Protein AF-A0A7X2MHF4-F1 (afdb_monomer_lite)

Secondary structure (DSSP, 8-state):
-B-TTT--B------HHHHHHT------SS-HHHHHHS-B--GGGB-TTT--B-SSSS--HHHHHHHHTTPPP-----SB-TTSHHHHHHHIIIIIS--GGGGGGTHHHHHHHHHHHS---

Sequence (121 aa):
MNCLLCNNTIDFKLNIKWILSLEKYKRDNVCKRCREELGKCKIDNACEGCGREQKKLLLCNDCIKWKNNNKILLNNKSIYTYDNLIIKKYFERYKFMGDYYWRKIFNIEFKNFITNNYPSK

pLDDT: mean 87.64, std 6.64, range [57.19, 94.56]

Foldseek 3Di:
DAAPQPRDDADDDDDPVNVVVPDDDDDQNHHPVVVVLQAFAPQVQAAQQAQHGDPDNYHDPVRVVCVVVVHDRPSDHDGGDCPRPSNVVLCCCVPVVVVVVSCSNCVVVVVVCCCVPPPDD

Structure (mmCIF, N/CA/C/O backbone):
data_AF-A0A7X2MHF4-F1
#
_entry.id   AF-A0A7X2MHF4-F1
#
loop_
_atom_site.group_PDB
_atom_site.id
_atom_site.type_symbol
_atom_site.label_atom_id
_atom_site.label_alt_id
_atom_site.label_comp_id
_atom_site.label_asym_id
_atom_site.label_entity_id
_atom_site.label_seq_id
_atom_site.pdbx_PDB_ins_code
_atom_site.Cartn_x
_atom_site.Cartn_y
_atom_site.Cartn_z
_atom_site.occupancy
_atom_site.B_iso_or_equiv
_atom_site.auth_seq_id
_atom_site.auth_comp_id
_atom_site.auth_asym_id
_atom_site.auth_atom_id
_atom_site.pdbx_PDB_model_num
ATOM 1 N N . MET A 1 1 ? -8.946 0.662 21.997 1.00 78.12 1 MET A N 1
ATOM 2 C CA . MET A 1 1 ? -8.449 -0.329 21.010 1.00 78.12 1 MET A CA 1
ATOM 3 C C . MET A 1 1 ? -7.033 0.058 20.637 1.00 78.12 1 MET A C 1
ATOM 5 O O . MET A 1 1 ? -6.763 1.253 20.575 1.00 78.12 1 MET A O 1
ATOM 9 N N . ASN A 1 2 ? -6.158 -0.917 20.406 1.00 89.50 2 ASN A N 1
ATOM 10 C CA . ASN A 1 2 ? -4.754 -0.656 20.107 1.00 89.50 2 ASN A CA 1
ATOM 11 C C . ASN A 1 2 ? -4.499 -0.660 18.596 1.00 89.50 2 ASN A C 1
ATOM 13 O O . ASN A 1 2 ? -5.149 -1.390 17.847 1.00 89.50 2 ASN A O 1
ATOM 17 N N . CYS A 1 3 ? -3.554 0.164 18.156 1.00 91.31 3 CYS A N 1
ATOM 18 C CA . CYS A 1 3 ? -3.061 0.201 16.786 1.00 91.31 3 CYS A CA 1
ATOM 19 C C . CYS A 1 3 ? -2.361 -1.112 16.430 1.00 91.31 3 CYS A C 1
ATOM 21 O O . CYS A 1 3 ? -1.477 -1.550 17.158 1.00 91.31 3 CYS A O 1
ATOM 23 N N . LEU A 1 4 ? -2.668 -1.701 15.274 1.00 91.31 4 LEU A N 1
ATOM 24 C CA . LEU A 1 4 ? -2.030 -2.954 14.855 1.00 91.31 4 LEU A CA 1
ATOM 25 C C . LEU A 1 4 ? -0.525 -2.839 14.598 1.00 91.31 4 LEU A C 1
ATOM 27 O O . LEU A 1 4 ? 0.193 -3.827 14.712 1.00 91.31 4 LEU A O 1
ATOM 31 N N . LEU A 1 5 ? -0.038 -1.644 14.262 1.00 91.69 5 LEU A N 1
ATOM 32 C CA . LEU A 1 5 ? 1.362 -1.436 13.891 1.00 91.69 5 LEU A CA 1
ATOM 33 C C . LEU A 1 5 ? 2.266 -1.131 15.093 1.00 91.69 5 LEU A C 1
ATOM 35 O O . LEU A 1 5 ? 3.381 -1.660 15.163 1.00 91.69 5 LEU A O 1
ATOM 39 N N . CYS A 1 6 ? 1.788 -0.301 16.029 1.00 92.06 6 CYS A N 1
ATOM 40 C CA . CYS A 1 6 ? 2.561 0.167 17.187 1.00 92.06 6 CYS A CA 1
ATOM 41 C C . CYS A 1 6 ? 1.991 -0.230 18.554 1.00 92.06 6 CYS A C 1
ATOM 43 O O . CYS A 1 6 ? 2.620 0.056 19.562 1.00 92.06 6 CYS A O 1
ATOM 45 N N . ASN A 1 7 ? 0.813 -0.855 18.602 1.00 91.94 7 ASN A N 1
ATOM 46 C CA . ASN A 1 7 ? 0.105 -1.254 19.821 1.00 91.94 7 ASN A CA 1
ATOM 47 C C . ASN A 1 7 ? -0.315 -0.113 20.776 1.00 91.94 7 ASN A C 1
ATOM 49 O O . ASN A 1 7 ? -0.885 -0.386 21.828 1.00 91.94 7 ASN A O 1
ATOM 53 N N . ASN A 1 8 ? -0.121 1.157 20.404 1.00 91.31 8 ASN A N 1
ATOM 54 C CA . ASN A 1 8 ? -0.622 2.291 21.186 1.00 91.31 8 ASN A CA 1
ATOM 55 C C . ASN A 1 8 ? -2.149 2.384 21.121 1.00 91.31 8 ASN A C 1
ATOM 57 O O . ASN A 1 8 ? -2.763 2.009 20.116 1.00 91.31 8 ASN A O 1
ATOM 61 N N . THR A 1 9 ? -2.754 2.949 22.162 1.00 88.81 9 THR A N 1
ATOM 62 C CA . THR A 1 9 ? -4.185 3.248 22.200 1.00 88.81 9 THR A CA 1
ATOM 63 C C . THR A 1 9 ? -4.557 4.226 21.087 1.00 88.81 9 THR A C 1
ATOM 65 O O . THR A 1 9 ? -3.906 5.248 20.87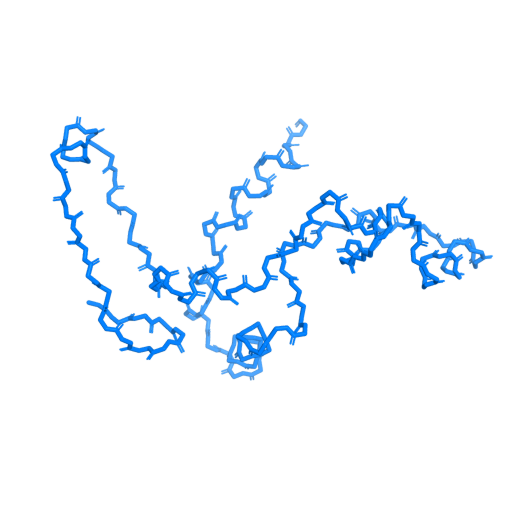0 1.00 88.81 9 THR A O 1
ATOM 68 N N . ILE A 1 10 ? -5.602 3.890 20.334 1.00 87.38 10 ILE A N 1
ATOM 69 C CA . ILE A 1 10 ? -6.201 4.806 19.368 1.00 87.38 10 ILE A CA 1
ATOM 70 C C . ILE A 1 10 ? -7.251 5.626 20.112 1.00 87.38 10 ILE A C 1
ATOM 72 O O . ILE A 1 10 ? -8.293 5.087 20.493 1.00 87.38 10 ILE A O 1
ATOM 76 N N . ASP A 1 11 ? -6.969 6.914 20.300 1.00 77.44 11 ASP A N 1
ATOM 77 C CA . ASP A 1 11 ? -7.939 7.867 20.829 1.00 77.44 11 ASP A CA 1
ATOM 78 C C . ASP A 1 11 ? -8.953 8.239 19.752 1.00 77.44 11 ASP A C 1
ATOM 80 O O . ASP A 1 11 ? -8.618 8.751 18.680 1.00 77.44 11 ASP A O 1
ATOM 84 N N . PHE A 1 12 ? -10.222 7.996 20.059 1.00 70.19 12 PHE A N 1
ATOM 85 C CA . PHE A 1 12 ? -11.335 8.336 19.190 1.00 70.19 12 PHE A CA 1
ATOM 86 C C . PHE A 1 12 ? -12.075 9.535 19.769 1.00 70.19 12 PHE A C 1
ATOM 88 O O . PHE A 1 12 ? -12.820 9.413 20.737 1.00 70.19 12 PHE A O 1
ATOM 95 N N . LYS A 1 13 ? -11.896 10.703 19.149 1.00 70.00 13 LYS A N 1
ATOM 96 C CA . LYS A 1 13 ? -12.731 11.871 19.436 1.00 70.00 13 LYS A CA 1
ATOM 97 C C . LYS A 1 13 ? -13.998 11.785 18.592 1.00 70.00 13 LYS A C 1
ATOM 99 O O . LYS A 1 13 ? -13.960 12.045 17.390 1.00 70.00 13 LYS A O 1
ATOM 104 N N . LEU A 1 14 ? -15.110 11.406 19.217 1.00 73.62 14 LEU A N 1
ATOM 105 C CA . LEU A 1 14 ? -16.433 11.559 18.616 1.00 73.62 14 LEU A CA 1
ATOM 106 C C . LEU A 1 14 ? -16.732 13.059 18.549 1.00 73.62 14 LEU A C 1
ATOM 108 O O . LEU A 1 14 ? -16.746 13.732 19.577 1.00 73.62 14 LEU A O 1
ATOM 112 N N . ASN A 1 15 ? -16.914 13.598 17.345 1.00 78.12 15 ASN A N 1
ATOM 113 C CA . ASN A 1 15 ? -17.332 14.986 17.170 1.00 78.12 15 ASN A CA 1
ATOM 114 C C . ASN A 1 15 ? -18.825 15.046 16.819 1.00 78.12 15 ASN A C 1
ATOM 116 O O . ASN A 1 15 ? -19.391 14.100 16.271 1.00 78.12 15 ASN A O 1
ATOM 120 N N . ILE A 1 16 ? -19.459 16.181 17.120 1.00 84.94 16 ILE A N 1
ATOM 121 C CA . ILE A 1 16 ? -20.886 16.408 16.840 1.00 84.94 16 ILE A CA 1
ATOM 122 C C . ILE A 1 16 ? -21.184 16.231 15.344 1.00 84.94 16 ILE A C 1
ATOM 124 O O . ILE A 1 16 ? -22.212 15.670 14.985 1.00 84.94 16 ILE A O 1
ATOM 128 N N . LYS A 1 17 ? -20.247 16.617 14.467 1.00 83.75 17 LYS A N 1
ATOM 129 C CA . LYS A 1 17 ? -20.368 16.434 13.013 1.00 83.75 17 LYS A CA 1
ATOM 130 C C . LYS A 1 17 ? -20.586 14.967 12.617 1.00 83.75 17 LYS A C 1
ATOM 132 O O . LYS A 1 17 ? -21.394 14.708 11.737 1.00 83.75 17 LYS A O 1
ATOM 137 N N . TRP A 1 18 ? -19.892 14.024 13.253 1.00 83.44 18 TRP A N 1
ATOM 138 C CA . TRP A 1 18 ? -20.068 12.591 13.018 1.00 83.44 18 TRP A CA 1
ATOM 139 C C . TRP A 1 18 ? -21.390 12.077 13.600 1.00 83.44 18 TRP A C 1
ATOM 141 O O . TRP A 1 18 ? -22.072 11.289 12.957 1.00 83.44 18 TRP A O 1
ATOM 151 N N . ILE A 1 19 ? -2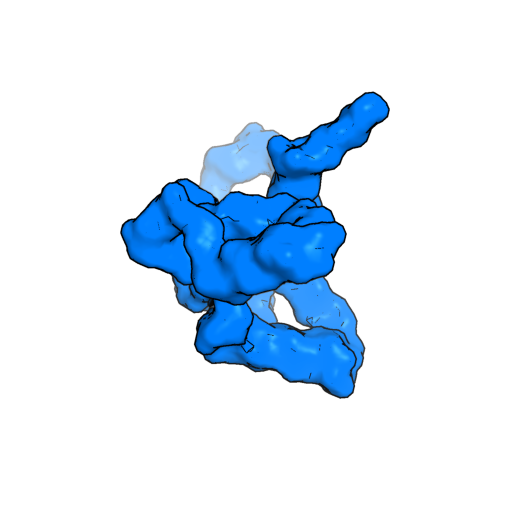1.791 12.550 14.785 1.00 84.38 19 ILE A N 1
ATOM 152 C CA . ILE A 1 19 ? -23.084 12.170 15.383 1.00 84.38 19 ILE A CA 1
ATOM 153 C C . ILE A 1 19 ? -24.236 12.584 14.456 1.00 84.38 19 ILE A C 1
ATOM 155 O O . ILE A 1 19 ? -25.131 11.789 14.179 1.00 84.38 19 ILE A O 1
ATOM 159 N N . LEU A 1 20 ? -24.177 13.810 13.932 1.00 90.81 20 LEU A N 1
ATOM 160 C CA . LEU A 1 20 ? -25.182 14.356 13.022 1.00 90.81 20 LEU A CA 1
ATOM 161 C C . LEU A 1 20 ? -25.112 13.768 11.605 1.00 90.81 20 LEU A C 1
ATOM 163 O O . LEU A 1 20 ? -26.092 13.872 10.874 1.00 90.81 20 LEU A O 1
ATOM 167 N N . SER A 1 21 ? -23.996 13.151 11.198 1.00 85.38 21 SER A N 1
ATOM 168 C CA . SER A 1 21 ? -23.891 12.545 9.865 1.00 85.38 21 SER A CA 1
ATOM 169 C C . SER A 1 21 ? -24.609 11.198 9.755 1.00 85.38 21 SER A C 1
ATOM 171 O O . SER A 1 21 ? -24.812 10.725 8.639 1.00 85.38 21 SER A O 1
ATOM 173 N N . LEU A 1 22 ? -24.979 10.568 10.883 1.00 83.31 22 LEU A N 1
ATOM 174 C CA . LEU A 1 22 ? -25.575 9.220 10.951 1.00 83.31 22 LEU A CA 1
ATOM 175 C C . LEU A 1 22 ? -24.757 8.149 10.198 1.00 83.31 22 LEU A C 1
ATOM 177 O O . LEU A 1 22 ? -25.247 7.064 9.876 1.00 83.31 22 LEU A O 1
ATOM 181 N N . GLU A 1 23 ? -23.485 8.432 9.919 1.00 79.75 23 GLU A N 1
ATOM 182 C CA . GLU A 1 23 ? -22.611 7.515 9.210 1.00 79.75 23 GLU A CA 1
ATOM 183 C C . GLU A 1 23 ? -22.198 6.365 10.126 1.00 79.75 23 GLU A C 1
ATOM 185 O O . GLU A 1 23 ? -21.831 6.556 11.291 1.00 79.75 23 GLU A O 1
ATOM 190 N N . LYS A 1 24 ? -22.162 5.145 9.571 1.00 75.94 24 LYS A N 1
ATOM 191 C CA . LYS A 1 24 ? -21.602 3.994 10.286 1.00 75.94 24 LYS A CA 1
ATOM 192 C C . LYS A 1 24 ? -20.201 4.330 10.777 1.00 75.94 24 LYS A C 1
ATOM 194 O O . LYS A 1 24 ? -19.328 4.712 9.996 1.00 75.94 24 LYS A O 1
ATOM 199 N N . TYR A 1 25 ? -19.981 4.109 12.066 1.00 71.62 25 TYR A N 1
ATOM 200 C CA . TYR A 1 25 ? -18.678 4.294 12.678 1.00 71.62 25 TYR A CA 1
ATOM 201 C C . TYR A 1 25 ? -17.633 3.393 12.004 1.00 71.62 25 TYR A C 1
ATOM 203 O O . TYR A 1 25 ? -17.667 2.165 12.125 1.00 71.62 25 TYR A O 1
ATOM 211 N N . LYS A 1 26 ? -16.692 4.004 11.280 1.00 70.69 26 LYS A N 1
ATOM 212 C CA . LYS A 1 26 ? -15.570 3.303 10.649 1.00 70.69 26 LYS A CA 1
ATOM 213 C C . LYS A 1 26 ? -14.400 3.286 11.625 1.00 70.69 26 LYS A C 1
ATOM 215 O O . LYS A 1 26 ? -13.677 4.267 11.762 1.00 70.69 26 LYS A O 1
ATOM 220 N N . ARG A 1 27 ? -14.226 2.160 12.320 1.00 71.25 27 ARG A N 1
ATOM 221 C CA . ARG A 1 27 ? -13.061 1.928 13.184 1.00 71.25 27 ARG A CA 1
ATOM 222 C C . ARG A 1 27 ? -11.813 1.777 12.328 1.00 71.25 27 ARG A C 1
ATOM 224 O O . ARG A 1 27 ? -11.723 0.825 11.552 1.00 71.25 27 ARG A O 1
ATOM 231 N 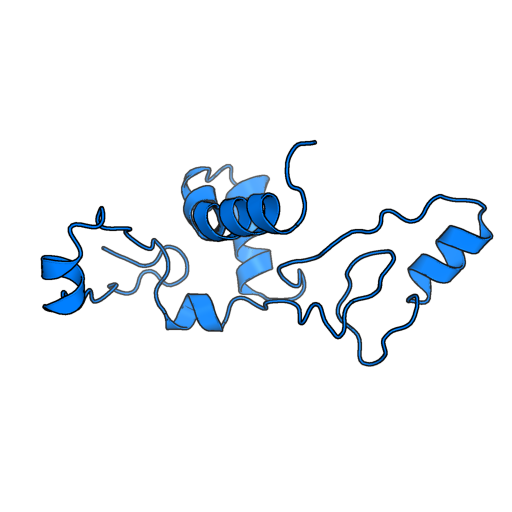N . ASP A 1 28 ? -10.854 2.678 12.504 1.00 79.38 28 ASP A N 1
ATOM 232 C CA . ASP A 1 28 ? -9.513 2.460 11.978 1.00 79.38 28 ASP A CA 1
ATOM 233 C C . ASP A 1 28 ? -8.748 1.500 12.902 1.00 79.38 28 ASP A C 1
ATOM 235 O O . ASP A 1 28 ? -8.877 1.553 14.127 1.00 79.38 28 ASP A O 1
ATOM 239 N N . ASN A 1 29 ? -7.981 0.589 12.309 1.00 89.00 29 ASN A N 1
ATOM 240 C CA . ASN A 1 29 ? -7.141 -0.364 13.041 1.00 89.00 29 ASN A CA 1
ATOM 241 C C . ASN A 1 29 ? -5.707 0.162 13.200 1.00 89.00 29 ASN A C 1
ATOM 243 O O . ASN A 1 29 ? -4.860 -0.495 13.809 1.00 89.00 29 ASN A O 1
ATOM 247 N N . VAL A 1 30 ? -5.432 1.339 12.636 1.00 91.44 30 VAL A N 1
ATOM 248 C CA . VAL A 1 30 ? -4.135 2.000 12.638 1.00 91.44 30 VAL A CA 1
ATOM 249 C C . VAL A 1 30 ? -4.300 3.416 13.182 1.00 91.44 30 VAL A C 1
ATOM 251 O O . VAL A 1 30 ? -5.229 4.129 12.812 1.00 91.44 30 VAL A O 1
ATOM 254 N N . CYS A 1 31 ? -3.410 3.835 14.082 1.00 90.38 31 CYS A N 1
ATOM 255 C CA . CYS A 1 31 ? -3.415 5.206 14.585 1.00 90.38 31 CYS A CA 1
ATOM 256 C C . CYS A 1 31 ? -2.963 6.199 13.501 1.00 90.38 31 CYS A C 1
ATOM 258 O O . CYS A 1 31 ? -2.234 5.838 12.575 1.00 90.38 31 CYS A O 1
ATOM 260 N N . LYS A 1 32 ? -3.334 7.477 13.656 1.00 88.44 32 LYS A N 1
ATOM 261 C CA . LYS A 1 32 ? -2.992 8.544 12.701 1.00 88.44 32 LYS A CA 1
ATOM 262 C C . LYS A 1 32 ? -1.490 8.601 12.385 1.00 88.44 32 LYS A C 1
ATOM 264 O O . LYS A 1 32 ? -1.132 8.602 11.214 1.00 88.44 32 LYS A O 1
ATOM 269 N N . ARG A 1 33 ? -0.627 8.538 13.407 1.00 91.38 33 ARG A N 1
ATOM 270 C CA . ARG A 1 33 ? 0.837 8.550 13.232 1.00 91.38 33 ARG A CA 1
ATOM 271 C C . ARG A 1 33 ? 1.310 7.420 12.319 1.00 91.38 33 ARG A C 1
ATOM 273 O O . ARG A 1 33 ? 1.944 7.666 11.303 1.00 91.38 33 ARG A O 1
ATOM 280 N N . CYS A 1 34 ? 0.950 6.177 12.644 1.00 92.06 34 CYS A N 1
ATOM 281 C CA . CYS A 1 34 ? 1.346 5.035 11.823 1.00 92.06 34 CYS A CA 1
ATOM 282 C C . CYS A 1 34 ? 0.756 5.115 10.413 1.00 92.06 34 CYS A C 1
ATOM 284 O O . CYS A 1 34 ? 1.380 4.635 9.479 1.00 92.06 34 CYS A O 1
ATOM 286 N N . ARG A 1 35 ? -0.423 5.726 10.241 1.00 90.38 35 ARG A N 1
ATOM 287 C CA . ARG A 1 35 ? -1.038 5.938 8.928 1.00 90.38 35 ARG A CA 1
ATOM 288 C C . ARG A 1 35 ? -0.260 6.935 8.065 1.00 90.38 35 ARG A C 1
ATOM 290 O O . ARG A 1 35 ? -0.174 6.730 6.859 1.00 90.38 35 ARG A O 1
ATOM 297 N N . GLU A 1 36 ? 0.294 7.978 8.671 1.00 89.94 36 GLU A N 1
ATOM 298 C CA . GLU A 1 36 ? 1.141 8.979 8.008 1.00 89.94 36 GLU A CA 1
ATOM 299 C C . GLU A 1 36 ? 2.540 8.429 7.693 1.00 89.94 36 GLU A C 1
ATOM 301 O O . GLU A 1 36 ? 3.112 8.756 6.659 1.00 89.94 36 GLU A O 1
ATOM 306 N N . GLU A 1 37 ? 3.059 7.539 8.542 1.00 91.19 37 GLU A N 1
ATOM 307 C CA . GLU A 1 37 ? 4.353 6.868 8.353 1.00 91.19 37 GLU A CA 1
ATOM 308 C C . GLU A 1 37 ? 4.308 5.717 7.332 1.00 91.19 37 GLU A C 1
ATOM 310 O O . GLU A 1 37 ? 5.359 5.248 6.884 1.00 91.19 37 GLU A O 1
ATOM 315 N N . LEU A 1 38 ? 3.116 5.244 6.944 1.00 89.00 38 LEU A N 1
ATOM 316 C CA . LEU A 1 38 ? 2.969 4.325 5.816 1.00 89.00 38 LEU A CA 1
ATOM 317 C C . LEU A 1 38 ? 3.454 5.055 4.564 1.00 89.00 38 LEU A C 1
ATOM 319 O O . LEU A 1 38 ? 2.829 6.023 4.143 1.00 89.00 38 LEU A O 1
ATOM 323 N N . GLY A 1 39 ? 4.558 4.590 3.978 1.00 86.31 39 GLY A N 1
ATOM 324 C CA . GLY A 1 39 ? 5.241 5.232 2.852 1.00 86.31 39 GLY A CA 1
ATOM 325 C C . GLY A 1 39 ? 4.411 5.247 1.571 1.00 86.31 39 GLY A C 1
ATOM 326 O O . GLY A 1 39 ? 4.706 4.496 0.642 1.00 86.31 39 GLY A O 1
ATOM 327 N N . LYS A 1 40 ? 3.358 6.068 1.537 1.00 89.75 40 LYS A N 1
ATOM 328 C CA . LYS A 1 40 ? 2.464 6.259 0.397 1.00 89.75 40 LYS A CA 1
ATOM 329 C C . LYS A 1 40 ? 3.262 6.774 -0.789 1.00 89.75 40 LYS A C 1
ATOM 331 O O . LYS A 1 40 ? 3.947 7.787 -0.675 1.00 89.75 40 LYS A O 1
ATO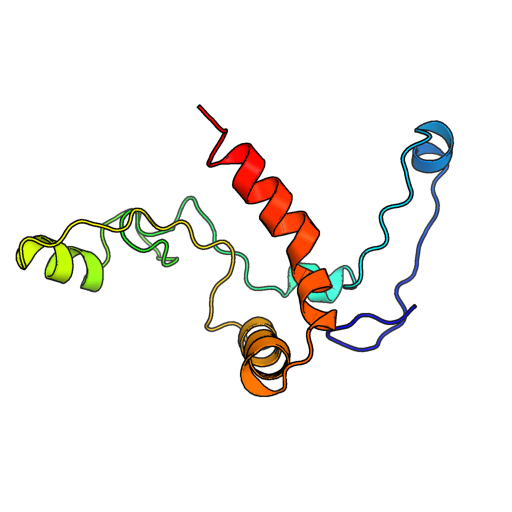M 336 N N . CYS A 1 41 ? 3.125 6.094 -1.920 1.00 87.31 41 CYS A N 1
ATOM 337 C CA . CYS A 1 41 ? 3.727 6.544 -3.164 1.00 87.31 41 CYS A CA 1
ATOM 338 C C . CYS A 1 41 ? 3.036 7.826 -3.631 1.00 87.31 41 CYS A C 1
ATOM 340 O O . CYS A 1 41 ? 1.803 7.901 -3.671 1.00 87.31 41 CYS A O 1
ATOM 342 N N . LYS A 1 42 ? 3.821 8.809 -4.068 1.00 84.44 42 LYS A N 1
ATOM 343 C CA . LYS A 1 42 ? 3.296 9.940 -4.836 1.00 84.44 42 LYS A CA 1
ATOM 344 C C . LYS A 1 42 ? 3.024 9.476 -6.264 1.00 84.44 42 LYS A C 1
ATOM 346 O O . LYS A 1 42 ? 3.959 9.282 -7.036 1.00 84.44 42 LYS A O 1
ATOM 351 N N . ILE A 1 43 ? 1.748 9.275 -6.597 1.00 75.56 43 ILE A N 1
ATOM 352 C CA . ILE A 1 43 ? 1.316 8.785 -7.918 1.00 75.56 43 ILE A CA 1
ATOM 353 C C . ILE A 1 43 ? 1.825 9.707 -9.033 1.00 75.56 43 ILE A C 1
ATOM 355 O O . ILE A 1 43 ? 2.320 9.214 -10.041 1.00 75.56 43 ILE A O 1
ATOM 359 N N . ASP A 1 44 ? 1.819 11.021 -8.797 1.00 79.81 44 ASP A N 1
ATOM 360 C CA . ASP A 1 44 ? 2.300 12.038 -9.745 1.00 79.81 44 ASP A CA 1
ATOM 361 C C . ASP A 1 44 ? 3.802 11.937 -10.046 1.00 79.81 44 ASP A C 1
ATOM 363 O O . ASP A 1 44 ? 4.301 12.584 -10.953 1.00 79.81 44 ASP A O 1
ATOM 367 N N . ASN A 1 45 ? 4.538 11.126 -9.288 1.00 84.25 45 ASN A N 1
ATOM 368 C CA . ASN A 1 45 ? 5.966 10.888 -9.452 1.00 84.25 45 ASN A CA 1
ATOM 369 C C . ASN A 1 45 ? 6.267 9.395 -9.663 1.00 84.25 45 ASN A C 1
ATOM 371 O O . ASN A 1 45 ? 7.402 8.955 -9.481 1.00 84.25 45 ASN A O 1
ATOM 375 N N . ALA A 1 46 ? 5.262 8.585 -10.001 1.00 89.12 46 ALA A N 1
ATOM 376 C CA . ALA A 1 46 ? 5.425 7.154 -10.205 1.00 89.12 46 ALA A CA 1
ATOM 377 C C . ALA A 1 46 ? 5.763 6.825 -11.666 1.00 89.12 46 ALA A C 1
ATOM 379 O O . ALA A 1 46 ? 5.349 7.501 -12.603 1.00 89.12 46 ALA A O 1
ATOM 380 N N . CYS A 1 47 ? 6.525 5.755 -11.872 1.00 90.94 47 CYS A N 1
ATOM 381 C CA . CYS A 1 47 ? 6.770 5.213 -13.201 1.00 90.94 47 CYS A CA 1
ATOM 382 C C . CYS A 1 47 ? 5.473 4.674 -13.805 1.00 90.94 47 CYS A C 1
ATOM 384 O O . CYS A 1 47 ? 4.840 3.812 -13.204 1.00 90.94 47 CYS A O 1
ATOM 386 N N . GLU A 1 48 ? 5.133 5.101 -15.020 1.00 88.88 48 GLU A N 1
ATOM 387 C CA . GLU A 1 48 ? 3.920 4.648 -15.717 1.00 88.88 48 GLU A CA 1
ATOM 388 C C . GLU A 1 48 ? 3.884 3.129 -15.945 1.00 88.88 48 GLU A C 1
ATOM 390 O O . GLU A 1 48 ? 2.817 2.528 -15.947 1.00 88.88 48 GLU A O 1
ATOM 395 N N . GLY A 1 49 ? 5.047 2.485 -16.099 1.00 90.75 49 GLY A N 1
ATOM 396 C CA . GLY A 1 49 ? 5.127 1.044 -16.335 1.00 90.75 49 GLY A CA 1
ATOM 397 C C . GLY A 1 49 ? 4.937 0.199 -15.071 1.00 90.75 49 GLY A C 1
ATOM 398 O O . GLY A 1 49 ? 4.110 -0.713 -15.048 1.00 90.75 49 GLY A O 1
ATOM 399 N N . CYS A 1 50 ? 5.720 0.469 -14.019 1.00 90.44 50 CYS A N 1
ATOM 400 C CA . CYS A 1 50 ? 5.761 -0.369 -12.811 1.00 90.44 50 CYS A CA 1
ATOM 401 C C . CYS A 1 50 ? 5.209 0.293 -11.542 1.00 90.44 50 CYS A C 1
ATOM 403 O O . CYS A 1 50 ? 5.121 -0.369 -10.508 1.00 90.44 50 CYS A O 1
ATOM 405 N N . GLY A 1 51 ? 4.872 1.581 -11.580 1.00 89.56 51 GLY A N 1
ATOM 406 C CA . GLY A 1 51 ? 4.365 2.332 -10.434 1.00 89.56 51 GLY A CA 1
ATOM 407 C C . GLY A 1 51 ? 5.417 2.669 -9.375 1.00 89.56 51 GLY A C 1
ATOM 408 O O . GLY A 1 51 ? 5.047 3.016 -8.257 1.00 89.56 51 GLY A O 1
ATOM 409 N N . ARG A 1 52 ? 6.719 2.517 -9.657 1.00 89.31 52 ARG A N 1
ATOM 410 C CA . ARG A 1 52 ? 7.799 2.871 -8.714 1.00 89.31 52 ARG A CA 1
ATOM 411 C C . ARG A 1 52 ? 7.899 4.391 -8.574 1.00 89.31 52 ARG A C 1
ATOM 413 O O . ARG A 1 52 ? 8.002 5.072 -9.588 1.00 89.31 52 ARG A O 1
ATOM 420 N N . GLU A 1 53 ? 7.918 4.904 -7.345 1.00 88.69 53 GLU A N 1
ATOM 421 C CA . GLU A 1 53 ? 8.163 6.327 -7.075 1.00 88.69 53 GLU A CA 1
ATOM 422 C C . GLU A 1 53 ? 9.584 6.734 -7.493 1.00 88.69 53 GLU A C 1
ATOM 424 O O . GLU A 1 53 ? 10.555 6.009 -7.269 1.00 88.69 53 GLU A O 1
ATOM 429 N N . GLN A 1 54 ? 9.702 7.893 -8.132 1.00 87.69 54 GLN A N 1
ATOM 430 C CA . GLN A 1 54 ? 10.938 8.378 -8.735 1.00 87.69 54 GLN A CA 1
ATOM 431 C C . GLN A 1 54 ? 10.933 9.906 -8.835 1.00 87.69 54 GLN A C 1
ATOM 433 O O . GLN A 1 54 ? 9.912 10.560 -8.688 1.00 87.69 54 GLN A O 1
ATOM 438 N N . LYS A 1 55 ? 12.095 10.508 -9.103 1.00 84.00 55 LYS A N 1
ATOM 439 C CA . LYS A 1 55 ? 12.213 11.976 -9.195 1.00 84.00 55 LYS A CA 1
ATOM 440 C C . LYS A 1 55 ? 11.655 12.567 -10.495 1.00 84.00 55 LYS A C 1
ATOM 442 O O . LYS A 1 55 ? 11.443 13.771 -10.559 1.00 84.00 55 LYS A O 1
ATOM 447 N N . LYS A 1 56 ? 11.509 11.758 -11.548 1.00 81.19 56 LYS A N 1
ATOM 448 C CA . LYS A 1 56 ? 11.101 12.197 -12.890 1.00 81.19 56 LYS A CA 1
ATOM 449 C C . LYS A 1 56 ? 9.956 11.329 -13.391 1.00 81.19 56 LYS A C 1
ATOM 451 O O . LYS A 1 56 ? 10.020 10.118 -13.231 1.00 81.19 56 LYS A O 1
ATOM 456 N N . LEU A 1 57 ? 8.981 11.931 -14.060 1.00 78.50 57 LEU A N 1
ATOM 457 C CA . LEU A 1 57 ? 7.880 11.260 -14.761 1.00 78.50 57 LEU A CA 1
ATOM 458 C C . LEU A 1 57 ? 8.364 10.608 -16.071 1.00 78.50 57 LEU A C 1
ATOM 460 O O . LEU A 1 57 ? 8.067 11.072 -17.165 1.00 78.50 57 LEU A O 1
ATOM 464 N N . LEU A 1 58 ? 9.193 9.568 -15.970 1.00 86.56 58 LEU A N 1
ATOM 465 C CA . LEU A 1 58 ? 9.717 8.819 -17.119 1.00 86.56 58 LEU A CA 1
ATOM 466 C C . LEU A 1 58 ? 9.567 7.311 -16.892 1.00 86.56 58 LEU A C 1
ATOM 468 O O . LEU A 1 58 ? 9.349 6.853 -15.773 1.00 86.56 58 LEU A O 1
ATOM 472 N N . LEU A 1 59 ? 9.717 6.490 -17.930 1.00 90.94 59 LEU A N 1
ATOM 473 C CA . LEU A 1 59 ? 9.890 5.057 -17.693 1.00 90.94 59 LEU A CA 1
ATOM 474 C C . LEU A 1 59 ? 11.198 4.828 -16.928 1.00 90.94 59 LEU A C 1
ATOM 476 O O . LEU A 1 59 ? 12.249 5.343 -17.307 1.00 90.94 59 LEU A O 1
ATOM 480 N N . CYS A 1 60 ? 11.141 4.055 -15.844 1.00 92.00 60 CYS A N 1
ATOM 481 C CA . CYS A 1 60 ? 12.345 3.683 -15.120 1.00 92.00 60 CYS A CA 1
ATOM 482 C C . CYS A 1 60 ? 13.189 2.725 -15.974 1.00 92.00 60 CYS A C 1
ATOM 484 O O . CYS A 1 60 ? 12.667 2.041 -16.858 1.00 92.00 60 CYS A O 1
ATOM 486 N N . ASN A 1 61 ? 14.488 2.632 -15.684 1.00 92.38 61 ASN A N 1
ATOM 487 C CA . ASN A 1 61 ? 15.417 1.801 -16.459 1.00 92.38 61 ASN A CA 1
ATOM 488 C C . ASN A 1 61 ? 14.959 0.338 -16.577 1.00 92.38 61 ASN A C 1
ATOM 490 O O . ASN A 1 61 ? 15.136 -0.275 -17.628 1.00 92.38 61 ASN A O 1
ATOM 494 N N . ASP A 1 62 ? 14.328 -0.203 -15.533 1.00 92.06 62 ASP A N 1
ATOM 495 C CA . ASP A 1 62 ? 13.785 -1.564 -15.544 1.00 92.06 62 ASP A CA 1
ATOM 496 C C . ASP A 1 62 ? 12.631 -1.691 -16.550 1.00 92.06 62 ASP A C 1
ATOM 498 O O . ASP A 1 62 ? 12.604 -2.632 -17.339 1.00 92.06 62 ASP A O 1
ATOM 502 N N . CYS A 1 63 ? 11.719 -0.712 -16.593 1.00 93.56 63 CYS A N 1
ATOM 503 C CA . CYS A 1 63 ? 10.619 -0.685 -17.563 1.00 93.56 63 CYS A CA 1
ATOM 504 C C . CYS A 1 63 ? 11.106 -0.453 -18.997 1.00 93.56 63 CYS A C 1
ATOM 506 O O . CYS A 1 63 ? 10.544 -1.030 -19.925 1.00 93.56 63 CYS A O 1
ATOM 508 N N . ILE A 1 64 ? 12.153 0.355 -19.193 1.00 93.62 64 ILE A N 1
ATOM 509 C CA . ILE A 1 64 ? 12.773 0.551 -20.511 1.00 93.62 64 ILE A CA 1
ATOM 510 C C . ILE A 1 64 ? 13.353 -0.775 -21.014 1.00 93.62 64 ILE A C 1
ATOM 512 O O . ILE A 1 64 ? 13.033 -1.205 -22.119 1.00 93.62 64 ILE A O 1
ATOM 516 N N . LYS A 1 65 ? 14.143 -1.470 -20.183 1.00 94.56 65 LYS A N 1
ATOM 517 C CA . LYS A 1 65 ? 14.686 -2.799 -20.514 1.00 94.56 65 LYS A CA 1
ATOM 518 C C . LYS A 1 65 ? 13.573 -3.807 -20.807 1.00 94.56 65 LYS A C 1
ATOM 520 O O . LYS A 1 65 ? 13.670 -4.571 -21.761 1.00 94.56 65 LYS A O 1
ATOM 525 N N . TRP A 1 66 ? 12.501 -3.781 -20.017 1.00 94.19 66 TRP A N 1
ATOM 526 C CA . TRP A 1 66 ? 11.336 -4.644 -20.203 1.00 94.19 66 TRP A CA 1
ATOM 527 C C . TRP A 1 66 ? 10.670 -4.420 -21.565 1.00 94.19 66 TRP A C 1
ATOM 529 O O . TRP A 1 66 ? 10.436 -5.374 -22.306 1.00 94.19 66 TRP A O 1
ATOM 539 N N . LYS A 1 67 ? 10.443 -3.152 -21.931 1.00 93.31 67 LYS A N 1
ATOM 540 C CA . LYS A 1 67 ? 9.875 -2.762 -23.226 1.00 93.31 67 LYS A CA 1
ATOM 541 C C . LYS A 1 67 ? 10.782 -3.168 -24.391 1.00 93.31 67 LYS A C 1
ATOM 543 O O . LYS A 1 67 ? 10.283 -3.699 -25.377 1.00 93.31 67 LYS A O 1
ATOM 548 N N . ASN A 1 68 ? 12.097 -2.983 -24.259 1.00 94.50 68 ASN A N 1
ATOM 549 C CA . ASN A 1 68 ? 13.074 -3.364 -25.288 1.00 94.50 68 ASN A CA 1
ATOM 550 C C . ASN A 1 68 ? 13.111 -4.881 -25.542 1.00 94.50 68 ASN A C 1
ATOM 552 O O . ASN A 1 68 ? 13.425 -5.308 -26.646 1.00 94.50 68 ASN A O 1
ATOM 556 N N . ASN A 1 69 ? 12.725 -5.694 -24.556 1.00 94.38 69 ASN A N 1
ATOM 557 C CA . ASN A 1 69 ? 12.572 -7.143 -24.701 1.00 94.38 69 ASN A CA 1
ATOM 558 C C . ASN A 1 69 ? 11.200 -7.555 -25.281 1.00 94.38 69 ASN A C 1
ATOM 560 O O . ASN A 1 69 ? 10.764 -8.693 -25.080 1.00 94.38 69 ASN A O 1
ATOM 564 N N . ASN A 1 70 ? 10.494 -6.638 -25.956 1.00 91.00 70 ASN A N 1
ATOM 565 C CA . ASN A 1 70 ? 9.150 -6.825 -26.517 1.00 91.00 70 ASN A CA 1
ATOM 566 C C . ASN A 1 70 ? 8.115 -7.325 -25.494 1.00 91.00 70 ASN A C 1
ATOM 568 O O . ASN A 1 70 ? 7.203 -8.085 -25.826 1.00 91.00 70 ASN A O 1
ATOM 572 N N . LYS A 1 71 ? 8.252 -6.925 -24.225 1.00 91.69 71 LYS A N 1
ATOM 573 C CA . LYS A 1 71 ? 7.290 -7.264 -23.173 1.00 91.69 71 LYS A CA 1
ATOM 574 C C . LYS A 1 71 ? 6.310 -6.118 -22.937 1.00 91.69 71 LYS A C 1
ATOM 576 O O . LYS A 1 71 ? 6.665 -4.942 -22.994 1.00 91.69 71 LYS A O 1
ATOM 581 N N . ILE A 1 72 ? 5.072 -6.485 -22.618 1.00 89.69 72 ILE A N 1
ATOM 582 C CA . ILE A 1 72 ? 3.998 -5.543 -22.294 1.00 89.69 72 ILE A CA 1
ATOM 583 C C . ILE A 1 72 ? 4.292 -4.899 -20.931 1.00 89.69 72 ILE A C 1
ATOM 585 O O . ILE A 1 72 ? 4.691 -5.584 -19.984 1.00 89.69 72 ILE A O 1
ATOM 589 N N . LEU A 1 73 ? 4.103 -3.580 -20.840 1.00 89.50 73 LEU A N 1
ATOM 590 C CA . LEU A 1 73 ? 4.166 -2.855 -19.573 1.00 89.50 73 LEU A CA 1
ATOM 591 C C . LEU A 1 73 ? 2.915 -3.156 -18.744 1.00 89.50 73 LEU A C 1
ATOM 593 O O . LEU A 1 73 ? 1.800 -3.153 -19.255 1.00 89.50 73 LEU A O 1
ATOM 597 N N . LEU A 1 74 ? 3.111 -3.404 -17.451 1.00 85.31 74 LEU A N 1
ATOM 598 C CA . LEU A 1 74 ? 2.039 -3.818 -16.542 1.00 85.31 74 LEU A CA 1
ATOM 599 C C . LEU A 1 74 ? 1.073 -2.678 -16.189 1.00 85.31 74 LEU A C 1
ATOM 601 O O . LEU A 1 74 ? 0.011 -2.946 -15.634 1.00 85.31 74 LEU A O 1
ATOM 605 N N . ASN A 1 75 ? 1.450 -1.426 -16.471 1.00 86.19 75 ASN A N 1
ATOM 606 C CA . ASN A 1 75 ? 0.728 -0.217 -16.072 1.00 86.19 75 ASN A CA 1
ATOM 607 C C . ASN A 1 75 ? 0.341 -0.240 -14.583 1.00 86.19 75 ASN A C 1
ATOM 609 O O . ASN A 1 75 ? -0.766 0.136 -14.191 1.00 86.19 75 ASN A O 1
ATOM 613 N N . ASN A 1 76 ? 1.252 -0.749 -13.748 1.00 89.44 76 ASN A N 1
ATOM 614 C CA . ASN A 1 76 ? 0.995 -0.941 -12.328 1.00 89.44 76 ASN A CA 1
ATOM 615 C C . ASN A 1 76 ? 0.914 0.410 -11.606 1.00 89.44 76 ASN A C 1
ATOM 617 O O . ASN A 1 76 ? 1.738 1.295 -11.829 1.00 89.44 76 ASN A O 1
ATOM 621 N N . LYS A 1 77 ? -0.025 0.532 -10.664 1.00 88.25 77 LYS A N 1
ATOM 622 C CA . LYS A 1 77 ? -0.147 1.695 -9.781 1.00 88.25 77 LYS A CA 1
ATOM 623 C C . LYS A 1 77 ? 0.153 1.287 -8.339 1.00 88.25 77 LYS A C 1
ATOM 625 O O . LYS A 1 77 ? -0.678 0.670 -7.674 1.00 88.25 77 LYS A O 1
ATOM 630 N N . SER A 1 78 ? 1.335 1.653 -7.848 1.00 89.19 78 SER A N 1
ATOM 631 C CA . SER A 1 78 ? 1.725 1.377 -6.463 1.00 89.19 78 SER A CA 1
ATOM 632 C C . SER A 1 78 ? 1.108 2.397 -5.512 1.00 89.19 78 SER A C 1
ATOM 634 O O . SER A 1 78 ? 1.227 3.600 -5.723 1.00 89.19 78 SER A O 1
ATOM 636 N N . ILE A 1 79 ? 0.489 1.914 -4.436 1.00 90.62 79 ILE A N 1
ATOM 637 C CA . ILE A 1 79 ? -0.106 2.763 -3.390 1.00 90.62 79 ILE A CA 1
ATOM 638 C C . ILE A 1 79 ? 0.913 3.046 -2.276 1.00 90.62 79 ILE A C 1
ATOM 640 O O . ILE A 1 79 ? 0.933 4.140 -1.717 1.00 90.62 79 ILE A O 1
ATOM 644 N N . TYR A 1 80 ? 1.781 2.074 -1.975 1.00 91.12 80 TYR A N 1
ATOM 645 C CA . TYR A 1 80 ? 2.815 2.167 -0.943 1.00 91.12 80 TYR A CA 1
ATOM 646 C C . TYR A 1 80 ? 4.156 1.637 -1.458 1.00 91.12 80 TYR A C 1
ATOM 648 O O . TYR A 1 80 ? 4.202 0.716 -2.277 1.00 91.12 80 TYR A O 1
ATOM 656 N N . THR A 1 81 ? 5.244 2.199 -0.939 1.00 88.69 81 THR A N 1
ATOM 657 C CA . THR A 1 81 ? 6.620 1.790 -1.231 1.00 88.69 81 THR A CA 1
ATOM 658 C C . THR A 1 81 ? 7.024 0.593 -0.373 1.00 88.69 81 THR A C 1
ATOM 660 O O . THR A 1 81 ? 6.881 0.605 0.849 1.00 88.69 81 THR A O 1
ATOM 663 N N . TYR A 1 82 ? 7.567 -0.453 -1.003 1.00 86.50 82 TYR A N 1
ATOM 664 C CA . TYR A 1 82 ? 8.017 -1.648 -0.281 1.00 86.50 82 TYR A CA 1
ATOM 665 C C . TYR A 1 82 ? 9.200 -1.366 0.654 1.00 86.50 82 TYR A C 1
ATOM 667 O O . TYR A 1 82 ? 9.345 -2.031 1.673 1.00 86.50 82 TYR A O 1
ATOM 675 N N . ASP A 1 83 ? 10.036 -0.370 0.345 1.00 87.56 83 ASP A N 1
ATOM 676 C CA . ASP A 1 83 ? 11.221 -0.057 1.150 1.00 87.56 83 ASP A CA 1
ATOM 677 C C . ASP A 1 83 ? 10.915 0.516 2.532 1.00 87.56 83 ASP A C 1
ATOM 679 O O . ASP A 1 83 ? 11.773 0.479 3.416 1.00 87.56 83 ASP A O 1
ATOM 683 N N . ASN A 1 84 ? 9.680 0.961 2.753 1.00 91.56 84 ASN A N 1
ATOM 684 C CA . ASN A 1 84 ? 9.225 1.417 4.051 1.00 91.56 84 ASN A CA 1
ATOM 685 C C . ASN A 1 84 ? 9.211 0.262 5.076 1.00 91.56 84 ASN A C 1
ATOM 687 O O . ASN A 1 84 ? 8.609 -0.791 4.856 1.00 91.56 84 ASN A O 1
ATOM 691 N N . LEU A 1 85 ? 9.840 0.482 6.234 1.00 92.12 85 LEU A N 1
ATOM 692 C CA . LEU A 1 85 ? 9.985 -0.526 7.291 1.00 92.12 85 LEU A CA 1
ATOM 693 C C . LEU A 1 85 ? 8.638 -1.086 7.780 1.00 92.12 85 LEU A C 1
ATOM 695 O O . LEU A 1 85 ? 8.517 -2.286 8.028 1.00 92.12 85 LEU A O 1
ATOM 699 N N . ILE A 1 86 ? 7.610 -0.238 7.884 1.00 92.81 86 ILE A N 1
ATOM 700 C CA . ILE A 1 86 ? 6.265 -0.644 8.309 1.00 92.81 86 ILE A CA 1
ATOM 701 C C . ILE A 1 86 ? 5.638 -1.577 7.266 1.00 92.81 86 ILE A C 1
ATOM 703 O O . ILE A 1 86 ? 4.999 -2.563 7.633 1.00 92.81 86 ILE A O 1
ATOM 707 N N . ILE A 1 87 ? 5.857 -1.309 5.975 1.00 93.19 87 ILE A N 1
ATOM 708 C CA . ILE A 1 87 ? 5.374 -2.155 4.876 1.00 93.19 87 ILE A CA 1
ATOM 709 C C . ILE A 1 87 ? 6.086 -3.512 4.876 1.00 93.19 87 ILE A C 1
ATOM 711 O O . ILE A 1 87 ? 5.427 -4.544 4.743 1.00 93.19 87 ILE A O 1
ATOM 715 N N . LYS A 1 88 ? 7.404 -3.543 5.110 1.00 93.62 88 LYS A N 1
ATOM 716 C CA . LYS A 1 88 ? 8.157 -4.802 5.258 1.00 93.62 88 LYS A CA 1
ATOM 717 C C . LYS A 1 88 ? 7.621 -5.642 6.420 1.00 93.62 88 LYS A C 1
ATOM 719 O O . LYS A 1 88 ? 7.268 -6.801 6.216 1.00 93.62 88 LYS A O 1
ATOM 724 N N . LYS A 1 89 ? 7.450 -5.029 7.599 1.00 92.50 89 LYS A N 1
ATOM 725 C CA . LYS A 1 89 ? 6.852 -5.672 8.784 1.00 92.50 89 LYS A CA 1
ATOM 726 C C . LYS A 1 89 ? 5.434 -6.179 8.507 1.00 92.50 89 LYS A C 1
ATOM 728 O O . LYS A 1 89 ? 5.047 -7.243 8.986 1.00 92.50 89 LYS A O 1
ATOM 733 N N . TYR A 1 90 ? 4.656 -5.426 7.728 1.00 93.50 90 TYR A N 1
ATOM 734 C CA . TYR A 1 90 ? 3.331 -5.857 7.304 1.00 93.50 90 TYR A CA 1
ATOM 735 C C . TYR A 1 90 ? 3.382 -7.146 6.492 1.00 93.50 90 TYR A C 1
ATOM 737 O O . TYR A 1 90 ? 2.668 -8.090 6.826 1.00 93.50 90 TYR A O 1
ATOM 745 N N . PHE A 1 91 ? 4.226 -7.206 5.461 1.00 93.19 91 PHE A N 1
ATOM 746 C CA . PHE A 1 91 ? 4.332 -8.402 4.630 1.00 93.19 91 PHE A CA 1
ATOM 747 C C . PHE A 1 91 ? 4.854 -9.599 5.414 1.00 93.19 91 PHE A C 1
ATOM 749 O O . PHE A 1 91 ? 4.349 -10.703 5.221 1.00 93.19 91 PHE A O 1
ATOM 756 N N . GLU A 1 92 ? 5.791 -9.379 6.333 1.00 93.50 92 GLU A N 1
ATOM 757 C CA . GLU A 1 92 ? 6.284 -10.427 7.217 1.00 93.50 92 GLU A CA 1
ATOM 758 C C . GLU A 1 92 ? 5.156 -11.091 8.004 1.00 93.50 92 GLU A C 1
ATOM 760 O O . GLU A 1 92 ? 4.940 -12.299 7.895 1.00 93.50 92 GLU A O 1
ATOM 765 N N . ARG A 1 93 ? 4.355 -10.298 8.717 1.00 93.62 93 ARG A N 1
ATOM 766 C CA . ARG A 1 93 ? 3.269 -10.849 9.530 1.00 93.62 93 ARG A CA 1
ATOM 767 C C . ARG A 1 93 ? 2.114 -11.381 8.694 1.00 93.62 93 ARG A C 1
ATOM 769 O O . ARG A 1 93 ? 1.639 -12.483 8.943 1.00 93.62 93 ARG A O 1
ATOM 776 N N . TYR A 1 94 ? 1.669 -10.620 7.698 1.00 94.25 94 TYR A N 1
ATOM 777 C CA . TYR A 1 94 ? 0.494 -10.979 6.910 1.00 94.25 94 TYR A CA 1
ATOM 778 C C . TYR A 1 94 ? 0.746 -12.188 6.000 1.00 94.25 94 TYR A C 1
ATOM 780 O O . TYR A 1 94 ? -0.055 -13.120 5.991 1.00 94.25 94 TYR A O 1
ATOM 788 N N . LYS A 1 95 ? 1.846 -12.180 5.232 1.00 90.62 95 LYS A N 1
ATOM 789 C CA . LYS A 1 95 ? 2.129 -13.209 4.222 1.00 90.62 95 LYS A CA 1
ATOM 790 C C . LYS A 1 95 ? 2.894 -14.394 4.801 1.00 90.62 95 LYS A C 1
ATOM 792 O O . LYS A 1 95 ? 2.525 -15.525 4.508 1.00 90.62 95 LYS A O 1
ATOM 797 N N . PHE A 1 96 ? 3.963 -14.151 5.565 1.00 91.69 96 PHE A N 1
ATOM 798 C CA . PHE A 1 96 ? 4.852 -15.233 6.009 1.00 91.69 96 PHE A CA 1
ATOM 799 C C . PHE A 1 96 ? 4.397 -15.869 7.323 1.00 91.69 96 PHE A C 1
ATOM 801 O O . PHE A 1 96 ? 4.450 -17.087 7.443 1.00 91.69 96 PHE A O 1
ATOM 808 N N . MET A 1 97 ? 3.891 -15.082 8.277 1.00 94.06 97 MET A N 1
ATOM 809 C CA . MET A 1 97 ? 3.363 -15.621 9.541 1.00 94.06 97 MET A CA 1
ATOM 810 C C . MET A 1 97 ? 1.872 -15.992 9.472 1.00 94.06 97 MET A C 1
ATOM 812 O O . MET A 1 97 ? 1.339 -16.553 10.425 1.00 94.06 97 MET A O 1
ATOM 816 N N . GLY A 1 98 ? 1.184 -15.666 8.371 1.00 92.81 98 GLY A N 1
ATOM 817 C CA . GLY A 1 98 ? -0.237 -15.975 8.184 1.00 92.81 98 GLY A CA 1
ATOM 818 C C . GLY A 1 98 ? -1.190 -15.162 9.068 1.00 92.81 98 GLY A C 1
ATOM 819 O O . GLY A 1 98 ? -2.341 -15.559 9.250 1.00 92.81 98 GLY A O 1
ATOM 820 N N . ASP A 1 99 ? -0.750 -14.022 9.613 1.00 94.19 99 ASP A N 1
ATOM 821 C CA . ASP A 1 99 ? -1.569 -13.143 10.453 1.00 94.19 99 ASP A CA 1
ATOM 822 C C . ASP A 1 99 ? -2.603 -12.389 9.597 1.00 94.19 99 ASP A C 1
ATOM 824 O O . ASP A 1 99 ? -2.469 -11.211 9.252 1.00 94.19 99 ASP A O 1
ATOM 828 N N . TYR A 1 100 ? -3.668 -13.098 9.216 1.00 93.12 100 TYR A N 1
ATOM 829 C CA . TYR A 1 100 ? -4.703 -12.598 8.313 1.00 93.12 100 TYR A CA 1
ATOM 830 C C . TYR A 1 100 ? -5.432 -11.363 8.860 1.00 93.12 100 TYR A C 1
ATOM 832 O O . TYR A 1 100 ? -6.000 -10.577 8.092 1.00 93.12 100 TYR A O 1
ATOM 840 N N . TYR A 1 101 ? -5.392 -11.140 10.177 1.00 91.88 101 TYR A N 1
ATOM 841 C CA . TYR A 1 101 ? -5.993 -9.968 10.806 1.00 91.88 101 TYR A CA 1
ATOM 842 C C . TYR A 1 101 ? -5.389 -8.660 10.273 1.00 9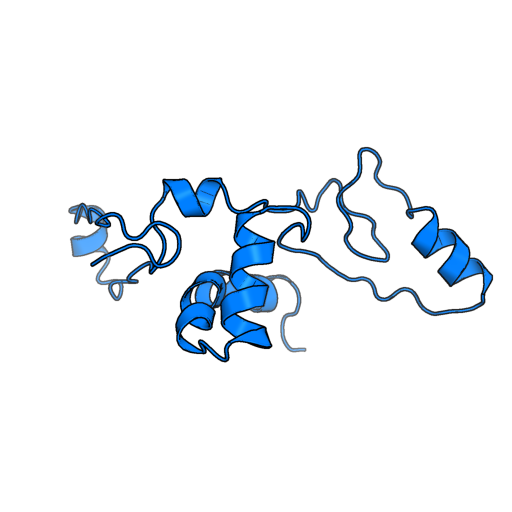1.88 101 TYR A C 1
ATOM 844 O O . TYR A 1 101 ? -6.099 -7.658 10.127 1.00 91.88 101 TYR A O 1
ATOM 852 N N . TRP A 1 102 ? -4.114 -8.684 9.869 1.00 93.25 102 TRP A N 1
ATOM 853 C CA . TRP A 1 102 ? -3.408 -7.527 9.319 1.00 93.25 102 TRP A CA 1
ATOM 854 C C . TRP A 1 102 ? -4.003 -7.011 8.008 1.00 93.25 102 TRP A C 1
ATOM 856 O O . TRP A 1 102 ? -3.844 -5.830 7.710 1.00 93.25 102 TRP A O 1
ATOM 866 N N . ARG A 1 103 ? -4.805 -7.796 7.270 1.00 91.81 103 ARG A N 1
ATOM 867 C CA . ARG A 1 103 ? -5.539 -7.296 6.086 1.00 91.81 103 ARG A CA 1
ATOM 868 C C . ARG A 1 103 ? -6.366 -6.040 6.379 1.00 91.81 103 ARG A C 1
ATOM 870 O O . ARG A 1 103 ? -6.612 -5.231 5.489 1.00 91.81 103 ARG A O 1
ATOM 877 N N . LYS A 1 104 ? -6.820 -5.884 7.630 1.00 91.25 104 LYS A N 1
ATOM 878 C CA . LYS A 1 104 ? -7.625 -4.744 8.074 1.00 91.25 104 LYS A CA 1
ATOM 879 C C . LYS A 1 104 ? -6.868 -3.417 8.008 1.00 91.25 10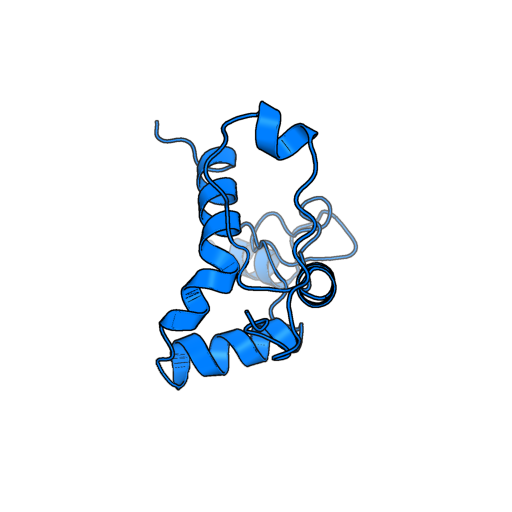4 LYS A C 1
ATOM 881 O O . LYS A 1 104 ? -7.526 -2.381 7.986 1.00 91.25 104 LYS A O 1
ATOM 886 N N . ILE A 1 105 ? -5.533 -3.454 7.954 1.00 92.19 105 ILE A N 1
ATOM 887 C CA . ILE A 1 105 ? -4.682 -2.274 7.786 1.00 92.19 105 ILE A CA 1
ATOM 888 C C . ILE A 1 105 ? -5.015 -1.584 6.462 1.00 92.19 105 ILE A C 1
ATOM 890 O O . ILE A 1 105 ? -5.318 -0.404 6.492 1.00 92.19 105 ILE A O 1
ATOM 894 N N . PHE A 1 106 ? -5.067 -2.300 5.334 1.00 91.75 106 PHE A N 1
ATOM 895 C CA . PHE A 1 106 ? -5.232 -1.676 4.009 1.00 91.75 106 PHE A CA 1
ATOM 896 C C . PHE A 1 106 ? -6.609 -1.854 3.370 1.00 91.75 106 PHE A C 1
ATOM 898 O O . PHE A 1 106 ? -6.852 -1.340 2.283 1.00 91.75 106 PHE A O 1
ATOM 905 N N . ASN A 1 107 ? -7.527 -2.586 4.009 1.00 89.31 107 ASN A N 1
ATOM 906 C CA . ASN A 1 107 ? -8.807 -2.960 3.400 1.00 89.31 107 ASN A CA 1
ATOM 907 C C . ASN A 1 107 ? -9.610 -1.750 2.881 1.00 89.31 107 ASN A C 1
ATOM 909 O O . ASN A 1 107 ? -10.159 -1.787 1.782 1.00 89.31 107 ASN A O 1
ATOM 913 N N . ILE A 1 108 ? -9.666 -0.667 3.664 1.00 87.12 108 ILE A N 1
ATOM 914 C CA . ILE A 1 108 ? -10.395 0.551 3.282 1.00 87.12 108 ILE A CA 1
ATOM 915 C C . ILE A 1 108 ? -9.664 1.271 2.144 1.00 87.12 108 ILE A C 1
ATOM 917 O O . ILE A 1 108 ? -10.296 1.631 1.152 1.00 87.12 108 ILE A O 1
ATOM 921 N N . GLU A 1 109 ? -8.345 1.457 2.261 1.00 88.88 109 GLU A N 1
ATOM 922 C CA . GLU A 1 109 ? -7.550 2.137 1.236 1.00 88.88 109 GLU A CA 1
ATOM 923 C C . GLU A 1 109 ? -7.583 1.400 -0.104 1.00 88.88 109 GLU A C 1
ATOM 925 O O . GLU A 1 109 ? -7.823 2.031 -1.129 1.00 88.88 109 GLU A O 1
ATOM 930 N N . PHE A 1 110 ? -7.423 0.075 -0.109 1.00 90.06 110 PHE A N 1
ATOM 931 C CA . PHE A 1 110 ? -7.475 -0.727 -1.331 1.00 90.06 110 PHE A CA 1
ATOM 932 C C . PHE A 1 110 ? -8.861 -0.729 -1.963 1.00 90.06 110 PHE A C 1
ATOM 934 O O . PHE A 1 110 ? -8.967 -0.540 -3.173 1.00 90.06 110 PHE A O 1
ATOM 941 N N . LYS A 1 111 ? -9.931 -0.864 -1.168 1.00 90.19 111 LYS A N 1
ATOM 942 C CA . LYS A 1 111 ? -11.297 -0.797 -1.700 1.00 90.19 111 LYS A CA 1
ATOM 943 C C . LYS A 1 111 ? -11.562 0.548 -2.381 1.00 90.19 111 LYS A C 1
ATOM 945 O O . LYS A 1 111 ? -12.070 0.574 -3.502 1.00 90.19 111 LYS A O 1
ATOM 950 N N . ASN A 1 112 ? -11.187 1.649 -1.732 1.00 89.62 112 ASN A N 1
ATOM 951 C CA . ASN A 1 112 ? -11.349 2.989 -2.294 1.00 89.62 112 ASN A CA 1
ATOM 952 C C . ASN A 1 112 ? -10.489 3.175 -3.549 1.00 89.62 112 ASN A C 1
ATOM 954 O O . ASN A 1 112 ? -10.967 3.689 -4.556 1.00 89.62 112 ASN A O 1
ATOM 958 N N . PHE A 1 113 ? -9.234 2.723 -3.509 1.00 90.44 113 PHE A N 1
ATOM 959 C CA . PHE A 1 113 ? -8.318 2.835 -4.636 1.00 90.44 113 PHE A CA 1
ATOM 960 C C . PHE A 1 113 ? -8.836 2.098 -5.871 1.00 90.44 113 PHE A C 1
ATOM 962 O O . PHE A 1 113 ? -8.854 2.684 -6.952 1.00 90.44 113 PHE A O 1
ATOM 969 N N . ILE A 1 114 ? -9.290 0.851 -5.705 1.00 90.12 114 ILE A N 1
ATOM 970 C CA . ILE A 1 114 ? -9.835 0.037 -6.795 1.00 90.12 114 ILE A CA 1
ATOM 971 C C . ILE A 1 114 ? -11.089 0.693 -7.369 1.00 90.12 114 ILE A C 1
ATOM 973 O O . ILE A 1 114 ? -11.152 0.901 -8.575 1.00 90.12 114 ILE A O 1
ATOM 977 N N . THR A 1 115 ? -12.031 1.098 -6.512 1.00 90.44 115 THR A N 1
ATOM 978 C CA . THR A 1 115 ? -13.282 1.745 -6.947 1.00 90.44 115 THR A CA 1
ATOM 979 C C . THR A 1 115 ? -13.016 3.009 -7.772 1.00 90.44 115 THR A C 1
ATOM 981 O O . THR A 1 115 ? -13.686 3.241 -8.771 1.00 90.44 115 THR A O 1
ATOM 984 N N . ASN A 1 116 ? -12.006 3.799 -7.396 1.00 88.50 116 ASN A N 1
ATOM 985 C CA . ASN A 1 116 ? -11.690 5.061 -8.068 1.00 88.50 116 ASN A CA 1
ATOM 986 C C . ASN A 1 116 ? -10.816 4.905 -9.323 1.00 88.50 116 ASN A C 1
ATOM 988 O O . ASN A 1 116 ? -10.855 5.767 -10.195 1.00 88.50 116 ASN A O 1
ATOM 992 N N . ASN A 1 117 ? -9.982 3.862 -9.407 1.00 85.94 117 ASN A N 1
ATOM 993 C CA . ASN A 1 117 ? -8.994 3.709 -10.488 1.00 85.94 117 ASN A CA 1
ATOM 994 C C . ASN A 1 117 ? -9.338 2.618 -11.503 1.00 85.94 117 ASN A C 1
ATOM 996 O O . ASN A 1 117 ? -8.762 2.619 -12.589 1.00 85.94 117 ASN A O 1
ATOM 1000 N N . TYR A 1 118 ? -10.225 1.693 -11.142 1.00 84.69 118 TYR A N 1
ATOM 1001 C CA . TYR A 1 118 ? -10.642 0.559 -11.962 1.00 84.69 118 TYR A CA 1
ATOM 1002 C C . TYR A 1 118 ? -12.162 0.359 -11.842 1.00 84.69 118 TYR A C 1
ATOM 1004 O O . TYR A 1 118 ? -12.604 -0.671 -11.326 1.00 84.69 118 TYR A O 1
ATOM 1012 N N . PRO A 1 119 ? -12.980 1.345 -12.257 1.00 74.94 119 PRO A N 1
ATOM 1013 C CA . PRO A 1 119 ? -14.426 1.172 -12.270 1.00 74.94 119 PRO A CA 1
ATOM 1014 C C . PRO A 1 119 ? -14.790 -0.015 -13.171 1.00 74.94 119 PRO A C 1
ATOM 1016 O O . PRO A 1 119 ? -14.218 -0.190 -14.250 1.00 74.94 119 PRO A O 1
ATOM 1019 N N . SER A 1 120 ? -15.718 -0.854 -12.710 1.00 70.81 120 SER A N 1
ATOM 1020 C CA . SER A 1 120 ? -16.299 -1.918 -13.529 1.00 70.81 120 SER A CA 1
ATOM 1021 C C . SER A 1 120 ? -16.926 -1.299 -14.779 1.00 70.81 120 SER A C 1
ATOM 1023 O O . SER A 1 120 ? -17.675 -0.329 -14.659 1.00 70.81 120 SER A O 1
ATOM 1025 N N . LYS A 1 121 ? -16.555 -1.833 -15.950 1.00 57.19 121 LYS A N 1
ATOM 1026 C CA . LYS A 1 121 ? -17.184 -1.497 -17.234 1.00 57.19 121 LYS A CA 1
ATOM 1027 C C . LYS A 1 121 ? -18.666 -1.843 -17.223 1.00 57.19 121 LYS A C 1
ATOM 1029 O O . LYS A 1 121 ? -19.010 -2.858 -16.577 1.00 57.19 121 LYS A O 1
#

Organism: NCBI:txid1624

Radius of gyration: 17.91 Å; chains: 1; bounding box: 41×32×49 Å